Protein AF-A0A522RK94-F1 (afdb_monomer_lite)

Secondary structure (DSSP, 8-state):
-HHHHHHHHHHHHHHHHHHT---PPPPP-----PPPPEEES-S-----GGGTTSEEEEEEE-----SS-GGG-EEEEEE--TT-TTSS-EEEEEES-SEEEEEHHHH--

Foldseek 3Di:
DVVVVVVVVVVVVVVVVVVPDDDDDPDDDWDFFADKDKDKPDDDFDDDPVQQQPWRIKIFIDQRPTPDPQQADKDWDWADDVPPPPPPTDIDIDGSDGMDIDTNNVVVD

Sequence (109 aa):
MKNLVNIMMGLAVAVVFFAGCQKEPPLPFYANGTAPVLSSSVTTIAPGPADSNSVAVVFTWTNPHYATDSNTVKYMIQIDSSGGKFNRPDTITVSGIKNDTLIAKDLNA

pLDDT: mean 89.46, std 7.73, range [59.59, 97.94]

Structure (mmCIF, N/CA/C/O backbone):
data_AF-A0A522RK94-F1
#
_entry.id   AF-A0A522RK94-F1
#
loop_
_atom_site.group_PDB
_atom_site.id
_atom_site.type_symbol
_atom_site.label_atom_id
_atom_site.label_alt_id
_atom_site.label_comp_id
_atom_site.label_asym_id
_atom_site.label_entity_id
_atom_site.label_seq_id
_atom_site.pdbx_PDB_ins_code
_atom_site.Cartn_x
_atom_site.Cartn_y
_atom_site.Cartn_z
_atom_site.occupancy
_atom_site.B_iso_or_equiv
_atom_site.auth_seq_id
_atom_site.auth_comp_id
_atom_site.auth_asym_id
_atom_site.auth_atom_id
_atom_site.pdbx_PDB_model_num
ATOM 1 N N . MET A 1 1 ? 36.702 16.341 -65.858 1.00 59.59 1 MET A N 1
ATOM 2 C CA . MET A 1 1 ? 36.828 16.746 -64.436 1.00 59.59 1 MET A CA 1
ATOM 3 C C . MET A 1 1 ? 35.483 17.059 -63.777 1.00 59.59 1 MET A C 1
ATOM 5 O O . MET A 1 1 ? 35.230 16.482 -62.733 1.00 59.59 1 MET A O 1
ATOM 9 N N . LYS A 1 2 ? 34.581 17.859 -64.379 1.00 68.56 2 LYS A N 1
ATOM 10 C CA . LYS A 1 2 ? 33.235 18.140 -63.814 1.00 68.56 2 LYS A CA 1
ATOM 11 C C . LYS A 1 2 ? 32.422 16.885 -63.443 1.00 68.56 2 LYS A C 1
ATOM 13 O O . LYS A 1 2 ? 31.909 16.796 -62.336 1.00 68.56 2 LYS A O 1
ATOM 18 N N . ASN A 1 3 ? 32.380 15.884 -64.324 1.00 74.38 3 ASN A N 1
ATOM 19 C CA . ASN A 1 3 ? 31.601 14.660 -64.078 1.00 74.38 3 ASN A CA 1
ATOM 20 C C . ASN A 1 3 ? 32.212 13.786 -62.968 1.00 74.38 3 ASN A C 1
ATOM 22 O O . ASN A 1 3 ? 31.483 13.142 -62.227 1.00 74.38 3 ASN A O 1
ATOM 26 N N . LEU A 1 4 ? 33.541 13.814 -62.816 1.00 81.12 4 LEU A N 1
ATOM 27 C CA . LEU A 1 4 ? 34.253 13.089 -61.760 1.00 81.12 4 LEU A CA 1
ATOM 28 C C . LEU A 1 4 ? 34.022 13.739 -60.385 1.00 81.12 4 LEU A C 1
ATOM 30 O O . LEU A 1 4 ? 33.801 13.039 -59.405 1.00 81.12 4 LEU A O 1
ATOM 34 N N . VAL A 1 5 ? 33.991 15.077 -60.333 1.00 83.38 5 VAL A N 1
ATOM 35 C CA . VAL A 1 5 ? 33.672 15.844 -59.116 1.00 83.38 5 VAL A CA 1
ATOM 36 C C . VAL A 1 5 ? 32.226 15.598 -58.668 1.00 83.38 5 VAL A C 1
ATOM 38 O O . VAL A 1 5 ? 31.999 15.356 -57.487 1.00 83.38 5 VAL A O 1
ATOM 41 N N . ASN A 1 6 ? 31.259 15.565 -59.593 1.00 80.88 6 ASN A N 1
ATOM 42 C CA . ASN A 1 6 ? 29.859 15.271 -59.257 1.00 80.88 6 ASN A CA 1
ATOM 43 C C . ASN A 1 6 ? 29.667 13.845 -58.713 1.00 80.88 6 ASN A C 1
ATOM 45 O O . ASN A 1 6 ? 28.895 13.647 -57.778 1.00 80.88 6 ASN A O 1
ATOM 49 N N . ILE A 1 7 ? 30.391 12.862 -59.260 1.00 86.81 7 ILE A N 1
ATOM 50 C CA . ILE A 1 7 ? 30.362 11.478 -58.761 1.00 86.81 7 ILE A CA 1
ATOM 51 C C . ILE A 1 7 ? 30.978 11.397 -57.359 1.00 86.81 7 ILE A C 1
ATOM 53 O O . ILE A 1 7 ? 30.383 10.796 -56.470 1.00 86.81 7 ILE A O 1
ATOM 57 N N . MET A 1 8 ? 32.131 12.037 -57.132 1.00 85.38 8 MET A N 1
ATOM 58 C CA . MET A 1 8 ? 32.778 12.061 -55.812 1.00 85.38 8 MET A CA 1
ATOM 59 C C . MET A 1 8 ? 31.902 12.752 -54.759 1.00 85.38 8 MET A C 1
ATOM 61 O O . MET A 1 8 ? 31.812 12.277 -53.629 1.00 85.38 8 MET A O 1
ATOM 65 N N . MET A 1 9 ? 31.206 13.829 -55.135 1.00 85.31 9 MET A N 1
ATOM 66 C CA . MET A 1 9 ? 30.279 14.533 -54.250 1.00 85.31 9 MET A CA 1
ATOM 67 C C . MET A 1 9 ? 29.037 13.690 -53.930 1.00 85.31 9 MET A C 1
ATOM 69 O O . MET A 1 9 ? 28.627 13.630 -52.774 1.00 85.31 9 MET A O 1
ATOM 73 N N . GLY A 1 10 ? 28.486 12.970 -54.913 1.00 86.62 10 GLY A N 1
ATOM 74 C CA . GLY A 1 10 ? 27.392 12.022 -54.682 1.00 86.62 10 GLY A CA 1
ATOM 75 C C . GLY A 1 10 ? 27.792 10.860 -53.765 1.00 86.62 10 GLY A C 1
ATOM 76 O O . GLY A 1 10 ? 27.030 10.482 -52.876 1.00 86.62 10 GLY A O 1
ATOM 77 N N . LEU A 1 11 ? 29.012 10.338 -53.926 1.00 86.44 11 LEU A N 1
ATOM 78 C CA . LEU A 1 11 ? 29.539 9.254 -53.095 1.00 86.44 11 LEU A CA 1
ATOM 79 C C . LEU A 1 11 ? 29.772 9.705 -51.645 1.00 86.44 11 LEU A C 1
ATOM 81 O O . LEU A 1 11 ? 29.413 8.989 -50.713 1.00 86.44 11 LEU A O 1
ATOM 85 N N . ALA A 1 12 ? 30.320 10.908 -51.448 1.00 85.06 12 ALA A N 1
ATOM 86 C CA . ALA A 1 12 ? 30.527 11.481 -50.119 1.00 85.06 12 ALA A CA 1
ATOM 87 C C . ALA A 1 12 ? 29.200 11.679 -49.369 1.00 85.06 12 ALA A C 1
ATOM 89 O O . ALA A 1 12 ? 29.100 11.354 -48.188 1.00 85.06 12 ALA A O 1
ATOM 90 N N . VAL A 1 13 ? 28.160 12.140 -50.070 1.00 85.12 13 VAL A N 1
ATOM 91 C CA . VAL A 1 13 ? 26.813 12.299 -49.506 1.00 85.12 13 VAL A CA 1
ATOM 92 C C . VAL A 1 13 ? 26.215 10.944 -49.109 1.00 85.12 13 VAL A C 1
ATOM 94 O O . VAL A 1 13 ? 25.690 10.813 -48.006 1.00 85.12 13 VAL A O 1
ATOM 97 N N . ALA A 1 14 ? 26.351 9.911 -49.948 1.00 83.75 14 ALA A N 1
ATOM 98 C CA . ALA A 1 14 ? 25.846 8.572 -49.639 1.00 83.75 14 ALA A CA 1
ATOM 99 C C . ALA A 1 14 ? 26.496 7.967 -48.379 1.00 83.75 14 ALA A C 1
ATOM 101 O O . ALA A 1 14 ? 25.797 7.404 -47.540 1.00 83.75 14 ALA A O 1
ATOM 102 N N . VAL A 1 15 ? 27.811 8.128 -48.199 1.00 84.19 15 VAL A N 1
ATOM 103 C CA . VAL A 1 15 ? 28.528 7.615 -47.015 1.00 84.19 15 VAL A CA 1
ATOM 104 C C . VAL A 1 15 ? 28.031 8.269 -45.721 1.00 84.19 15 VAL A C 1
ATOM 106 O O . VAL A 1 15 ? 27.844 7.574 -44.723 1.00 84.19 15 VAL A O 1
ATOM 109 N N . VAL A 1 16 ? 27.750 9.576 -45.733 1.00 81.69 16 VAL A N 1
ATOM 110 C CA . VAL A 1 16 ? 27.215 10.289 -44.558 1.00 81.69 16 VAL A CA 1
ATOM 111 C C . VAL A 1 16 ? 25.808 9.802 -44.195 1.00 81.69 16 VAL A C 1
ATOM 113 O O . VAL A 1 16 ? 25.510 9.637 -43.013 1.00 81.69 16 VAL A O 1
ATOM 116 N N . PHE A 1 17 ? 24.961 9.495 -45.185 1.00 78.31 17 PHE A N 1
ATOM 117 C CA . PHE A 1 17 ? 23.614 8.968 -44.937 1.00 78.31 17 PHE A CA 1
ATOM 118 C C . PHE A 1 17 ? 23.614 7.577 -44.288 1.00 78.31 17 PHE A C 1
ATOM 120 O O . PHE A 1 17 ? 22.771 7.308 -43.434 1.00 78.31 17 PHE A O 1
ATOM 127 N N . PHE A 1 18 ? 24.563 6.705 -44.639 1.00 74.56 18 PHE A N 1
ATOM 128 C CA . PHE A 1 18 ? 24.645 5.360 -44.054 1.00 74.56 18 PHE A CA 1
ATOM 129 C C . PHE A 1 18 ? 25.439 5.299 -42.739 1.00 74.56 18 PHE A C 1
ATOM 131 O O . PHE A 1 18 ? 25.267 4.349 -41.979 1.00 74.56 18 PHE A O 1
ATOM 138 N N . ALA A 1 19 ? 26.245 6.317 -42.418 1.00 78.81 19 ALA A N 1
ATOM 139 C CA . ALA A 1 19 ? 26.958 6.410 -41.140 1.00 78.81 19 ALA A CA 1
ATOM 140 C C . ALA A 1 19 ? 26.055 6.800 -39.948 1.00 78.81 19 ALA A C 1
ATOM 142 O O . ALA A 1 19 ? 26.441 6.594 -38.800 1.00 78.81 19 ALA A O 1
ATOM 143 N N . GLY A 1 20 ? 24.861 7.354 -40.200 1.00 74.75 20 GLY A N 1
ATOM 144 C CA . GLY A 1 20 ? 23.939 7.813 -39.152 1.00 74.75 20 GLY A CA 1
ATOM 145 C C . GLY A 1 20 ? 23.093 6.717 -38.494 1.00 74.75 20 GLY A C 1
ATOM 146 O O . GLY A 1 20 ? 22.489 6.959 -37.452 1.00 74.75 20 GLY A O 1
ATOM 147 N N . CYS A 1 21 ? 23.032 5.511 -39.066 1.00 77.88 21 CYS A N 1
ATOM 148 C CA . CYS A 1 21 ? 22.276 4.407 -38.478 1.00 77.88 21 CYS A CA 1
ATOM 149 C C . CYS A 1 21 ? 23.143 3.671 -37.447 1.00 77.88 21 CYS A C 1
ATOM 151 O O . CYS A 1 21 ? 23.705 2.610 -37.723 1.00 77.88 21 CYS A O 1
ATOM 153 N N . GLN A 1 22 ? 23.281 4.250 -36.252 1.00 76.75 22 GLN A N 1
ATOM 154 C CA . GLN A 1 22 ? 23.825 3.514 -35.116 1.00 76.75 22 GLN A CA 1
ATOM 155 C C . GLN A 1 22 ? 22.749 2.559 -34.602 1.00 76.75 22 GLN A C 1
ATOM 157 O O . GLN A 1 22 ? 21.622 2.955 -34.306 1.00 76.75 22 GLN A O 1
ATOM 162 N N . LYS A 1 23 ? 23.079 1.269 -34.539 1.00 80.12 23 LYS A N 1
ATOM 163 C CA . LYS A 1 23 ? 22.206 0.287 -33.906 1.00 80.12 23 LYS A CA 1
ATOM 164 C C . LYS A 1 23 ? 22.218 0.560 -32.406 1.00 80.12 23 LYS A C 1
ATOM 166 O O . LYS A 1 23 ? 23.211 0.254 -31.749 1.00 80.12 23 LYS A O 1
ATOM 171 N N . GLU A 1 24 ? 21.126 1.116 -31.891 1.00 81.38 24 GLU A N 1
ATOM 172 C CA . GLU A 1 24 ? 20.945 1.258 -30.450 1.00 81.38 24 GLU A CA 1
ATOM 173 C C . GLU A 1 24 ? 21.082 -0.117 -29.779 1.00 81.38 24 GLU A C 1
ATOM 175 O O . GLU A 1 24 ? 20.577 -1.123 -30.309 1.00 81.38 24 GLU A O 1
ATOM 180 N N . PRO A 1 25 ? 21.781 -0.201 -28.634 1.00 81.75 25 PRO A N 1
ATOM 181 C CA . PRO A 1 25 ? 21.779 -1.418 -27.848 1.00 81.75 25 PRO A CA 1
ATOM 182 C C . PRO A 1 25 ? 20.331 -1.783 -27.486 1.00 81.75 25 PRO A C 1
ATOM 184 O O . PRO A 1 25 ? 19.477 -0.899 -27.369 1.00 81.75 25 PRO A O 1
ATOM 187 N N . PRO A 1 26 ? 20.022 -3.080 -27.309 1.00 81.38 26 PRO A N 1
ATOM 188 C CA . PRO A 1 26 ? 18.710 -3.487 -26.834 1.00 81.38 26 PRO A CA 1
ATOM 189 C C . PRO A 1 26 ? 18.359 -2.704 -25.567 1.00 81.38 26 PRO A C 1
ATOM 191 O O . PRO A 1 26 ? 19.147 -2.681 -24.618 1.00 81.38 26 PRO A O 1
ATOM 194 N N . LEU A 1 27 ? 17.194 -2.054 -25.562 1.00 80.00 27 LEU A N 1
ATOM 195 C CA . LEU A 1 27 ? 16.702 -1.386 -24.363 1.00 80.00 27 LEU A CA 1
ATOM 196 C C . LEU A 1 27 ? 16.599 -2.414 -23.224 1.00 80.00 27 LEU A C 1
ATOM 198 O O . LEU A 1 27 ? 16.236 -3.569 -23.482 1.00 80.00 27 LEU A O 1
ATOM 202 N N . PRO A 1 28 ? 16.906 -2.028 -21.973 1.00 81.19 28 PRO A N 1
ATOM 203 C CA . PRO A 1 28 ? 16.739 -2.922 -20.839 1.00 81.19 28 PRO A CA 1
ATOM 204 C C . PRO A 1 28 ? 15.289 -3.416 -20.767 1.00 81.19 28 PRO A C 1
ATOM 206 O O . PRO A 1 28 ? 14.340 -2.633 -20.833 1.00 81.19 28 PRO A O 1
ATOM 209 N N . PHE A 1 29 ? 15.118 -4.733 -20.647 1.00 80.38 29 PHE A N 1
ATOM 210 C CA . PHE A 1 29 ? 13.810 -5.337 -20.430 1.00 80.38 29 PHE A CA 1
ATOM 211 C C . PHE A 1 29 ? 13.390 -5.110 -18.976 1.00 80.38 29 PHE A C 1
ATOM 213 O O . PHE A 1 29 ? 13.951 -5.703 -18.054 1.00 80.38 29 PHE A O 1
ATOM 220 N N . TYR A 1 30 ? 12.397 -4.249 -18.773 1.00 80.75 30 TYR A N 1
ATOM 221 C CA . TYR A 1 30 ? 11.783 -4.032 -17.469 1.00 80.75 30 TYR A CA 1
ATOM 222 C C . TYR A 1 30 ? 10.729 -5.113 -17.241 1.00 80.75 30 TYR A C 1
ATOM 224 O O . TYR A 1 30 ? 9.640 -5.061 -17.812 1.00 80.75 30 TYR A O 1
ATOM 232 N N . ALA A 1 31 ? 11.075 -6.120 -16.438 1.00 79.00 31 ALA A N 1
ATOM 233 C CA . ALA A 1 31 ? 10.147 -7.187 -16.098 1.00 79.00 31 ALA A CA 1
ATOM 234 C C . ALA A 1 31 ? 8.896 -6.624 -15.408 1.00 79.00 31 ALA A C 1
ATOM 236 O O . ALA A 1 31 ? 8.971 -5.696 -14.594 1.00 79.00 31 ALA A O 1
ATOM 237 N N . ASN A 1 32 ? 7.748 -7.226 -15.715 1.00 82.94 32 ASN A N 1
ATOM 238 C CA . ASN A 1 32 ? 6.538 -6.992 -14.942 1.00 82.94 32 ASN A CA 1
ATOM 239 C C . ASN A 1 32 ? 6.771 -7.469 -13.503 1.00 82.94 32 ASN A C 1
ATOM 241 O O . ASN A 1 32 ? 7.413 -8.497 -13.279 1.00 82.94 32 ASN A O 1
ATOM 245 N N . GLY A 1 33 ? 6.243 -6.718 -12.541 1.00 89.44 33 GLY A N 1
ATOM 246 C CA . GLY A 1 33 ? 6.243 -7.133 -11.146 1.00 89.44 33 GLY A CA 1
ATOM 247 C C . GLY A 1 33 ? 5.310 -8.320 -10.883 1.00 89.44 33 GLY A C 1
ATOM 248 O O . GLY A 1 33 ? 4.567 -8.772 -11.757 1.00 89.44 33 GLY A O 1
ATOM 249 N N . THR A 1 34 ? 5.323 -8.810 -9.650 1.00 94.19 34 THR A N 1
ATOM 250 C CA . THR A 1 34 ? 4.370 -9.779 -9.110 1.00 94.19 34 THR A CA 1
ATOM 251 C C . THR A 1 34 ? 3.226 -9.070 -8.386 1.00 94.19 34 THR A C 1
ATOM 253 O O . THR A 1 34 ? 3.362 -7.942 -7.909 1.00 94.19 34 THR A O 1
ATOM 256 N N . ALA A 1 35 ? 2.068 -9.729 -8.299 1.00 94.19 35 ALA A N 1
ATOM 257 C CA . ALA A 1 35 ? 0.957 -9.207 -7.512 1.00 94.19 35 ALA A CA 1
ATOM 258 C C . ALA A 1 35 ? 1.360 -9.137 -6.023 1.00 94.19 35 ALA A C 1
ATOM 260 O O . ALA A 1 35 ? 1.825 -10.146 -5.480 1.00 94.19 35 ALA A O 1
ATOM 261 N N . PRO A 1 36 ? 1.200 -7.982 -5.352 1.00 95.50 36 PRO A N 1
ATOM 262 C CA . PRO A 1 36 ? 1.496 -7.873 -3.932 1.00 95.50 36 PRO A CA 1
ATOM 263 C C . PRO A 1 36 ? 0.494 -8.702 -3.119 1.00 95.50 36 PRO A C 1
ATOM 265 O O . PRO A 1 36 ? -0.703 -8.714 -3.403 1.00 95.50 36 PRO A O 1
ATOM 268 N N . VAL A 1 37 ? 0.985 -9.386 -2.089 1.00 97.44 37 VAL A N 1
ATOM 269 C CA . VAL A 1 37 ? 0.171 -10.190 -1.172 1.00 97.44 37 VAL A CA 1
ATOM 270 C C . VAL A 1 37 ? -0.083 -9.370 0.082 1.00 97.44 37 VAL A C 1
ATOM 272 O O . VAL A 1 37 ? 0.869 -9.013 0.772 1.00 97.44 37 VAL A O 1
ATOM 275 N N . LEU A 1 38 ? -1.351 -9.079 0.372 1.00 96.75 38 LEU A N 1
ATOM 276 C CA . LEU A 1 38 ? -1.780 -8.367 1.576 1.00 96.75 38 LEU A CA 1
ATOM 277 C C . LEU A 1 38 ? -1.970 -9.349 2.738 1.00 96.75 38 LEU A C 1
ATOM 279 O O . LEU A 1 38 ? -2.612 -10.386 2.588 1.00 96.75 38 LEU A O 1
ATOM 283 N N . SER A 1 39 ? -1.436 -8.997 3.902 1.00 97.69 39 SER A N 1
ATOM 284 C CA . SER A 1 39 ? -1.620 -9.699 5.173 1.00 97.69 39 SER A CA 1
ATOM 285 C C . SER A 1 39 ? -2.170 -8.742 6.226 1.00 97.69 39 SER A C 1
ATOM 287 O O . SER A 1 39 ? -1.870 -7.546 6.213 1.00 97.69 39 SER A O 1
ATOM 289 N N . SER A 1 40 ? -2.953 -9.279 7.156 1.00 96.62 40 SER A N 1
ATOM 290 C CA . SER A 1 40 ? -3.518 -8.543 8.287 1.00 96.62 40 SER A CA 1
ATOM 291 C C . SER A 1 40 ? -3.085 -9.183 9.602 1.00 96.62 40 SER A C 1
ATOM 293 O O . SER A 1 40 ? -2.938 -10.403 9.680 1.00 96.62 40 SER A O 1
ATOM 295 N N . SER A 1 41 ? -2.895 -8.368 10.639 1.00 97.44 41 SER A N 1
ATOM 296 C CA . SER A 1 41 ? -2.616 -8.844 11.997 1.00 97.44 41 SER A CA 1
ATOM 297 C C . SER A 1 41 ? -3.818 -9.510 12.675 1.00 97.44 41 SER A C 1
ATOM 299 O O . SER A 1 41 ? -3.642 -10.175 13.693 1.00 97.44 41 SER A O 1
ATOM 301 N N . VAL A 1 42 ? -5.034 -9.311 12.154 1.00 94.94 42 VAL A N 1
ATOM 302 C CA . VAL A 1 42 ? -6.288 -9.824 12.724 1.00 94.94 42 VAL A CA 1
ATOM 303 C C . VAL A 1 42 ? -7.212 -10.350 11.626 1.00 94.94 42 VAL A C 1
ATOM 305 O O . VAL A 1 42 ? -7.124 -9.949 10.471 1.00 94.94 42 VAL A O 1
ATOM 308 N N . THR A 1 43 ? -8.130 -11.248 11.982 1.00 91.81 43 THR A N 1
ATOM 309 C CA . THR A 1 43 ? -9.135 -11.787 11.045 1.00 91.81 43 THR A CA 1
ATOM 310 C C . THR A 1 43 ? -10.469 -11.047 11.100 1.00 91.81 43 THR A C 1
ATOM 312 O O . THR A 1 43 ? -11.264 -11.148 10.170 1.00 91.81 43 THR A O 1
ATOM 315 N N . THR A 1 44 ? -10.721 -10.317 12.188 1.00 90.75 44 THR A N 1
ATOM 316 C CA . THR A 1 44 ? -11.974 -9.604 12.445 1.00 90.75 44 THR A CA 1
ATOM 317 C C . THR A 1 44 ? -11.655 -8.269 13.098 1.00 90.75 44 THR A C 1
ATOM 319 O O . THR A 1 44 ? -10.865 -8.225 14.039 1.00 90.75 44 THR A O 1
ATOM 322 N N . ILE A 1 45 ? -12.292 -7.197 12.626 1.00 90.81 45 ILE A N 1
ATOM 323 C CA . ILE A 1 45 ? -12.162 -5.856 13.196 1.00 90.81 45 ILE A CA 1
ATOM 324 C C . ILE A 1 45 ? -13.546 -5.407 13.665 1.00 90.81 45 ILE A C 1
ATOM 326 O O . ILE A 1 45 ? -14.449 -5.233 12.852 1.00 90.81 45 ILE A O 1
ATOM 330 N N . ALA A 1 46 ? -13.723 -5.280 14.980 1.00 90.69 46 ALA A N 1
ATOM 331 C CA . ALA A 1 46 ? -14.981 -4.861 15.602 1.00 90.69 46 ALA A CA 1
ATOM 332 C C . ALA A 1 46 ? -14.716 -4.066 16.899 1.00 90.69 46 ALA A C 1
ATOM 334 O O . ALA A 1 46 ? -15.067 -4.534 17.984 1.00 90.69 46 ALA A O 1
ATOM 335 N N . PRO A 1 47 ? -14.026 -2.912 16.820 1.00 89.75 47 PRO A N 1
ATOM 336 C CA . PRO A 1 47 ? -13.691 -2.125 18.000 1.00 89.75 47 PRO A CA 1
ATOM 337 C C . PRO A 1 47 ? -14.932 -1.463 18.611 1.00 89.75 47 PRO A C 1
ATOM 339 O O . PRO A 1 47 ? -15.821 -0.999 17.894 1.00 89.75 47 PRO A O 1
ATOM 342 N N . GLY A 1 48 ? -14.978 -1.383 19.940 1.00 90.62 48 GLY A N 1
ATOM 343 C CA . GLY A 1 48 ? -16.003 -0.627 20.649 1.00 90.62 48 GLY A CA 1
ATOM 344 C C . GLY A 1 48 ? -15.706 0.880 20.663 1.00 90.62 48 GLY A C 1
ATOM 345 O O . GLY A 1 48 ? -14.581 1.301 20.389 1.00 90.62 48 GLY A O 1
ATOM 346 N N . PRO A 1 49 ? -16.676 1.729 21.055 1.00 86.75 49 PRO A N 1
ATOM 347 C CA . PRO A 1 49 ? -16.463 3.180 21.134 1.00 86.75 49 PRO A CA 1
ATOM 348 C C . PRO A 1 49 ? -15.291 3.591 22.043 1.00 86.75 49 PRO A C 1
ATOM 350 O O . PRO A 1 49 ? -14.575 4.553 21.757 1.00 86.75 49 PRO A O 1
ATOM 353 N N . ALA A 1 50 ? -15.062 2.838 23.124 1.00 92.69 50 ALA A N 1
ATOM 354 C CA . ALA A 1 50 ? -13.969 3.078 24.066 1.00 92.69 50 ALA A CA 1
ATOM 355 C C . ALA A 1 50 ? -12.573 2.799 23.473 1.00 92.69 50 ALA A C 1
ATOM 357 O O . ALA A 1 50 ? -11.583 3.314 23.988 1.00 92.69 50 ALA A O 1
ATOM 358 N N . ASP A 1 51 ? -12.488 2.051 22.369 1.00 94.25 51 ASP A N 1
ATOM 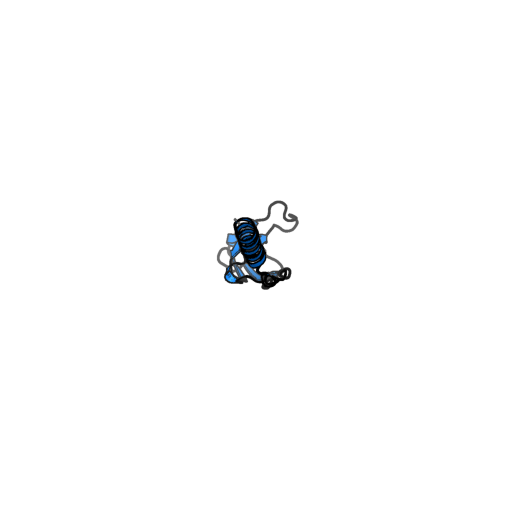359 C CA . ASP A 1 51 ? -11.228 1.607 21.765 1.00 94.25 51 ASP A CA 1
ATOM 360 C C . ASP A 1 51 ? -10.672 2.598 20.739 1.00 94.25 51 ASP A C 1
ATOM 362 O O . ASP A 1 51 ? -9.724 2.280 20.033 1.00 94.25 51 ASP A O 1
ATOM 366 N N . SER A 1 52 ? -11.241 3.803 20.639 1.00 92.44 52 SER A N 1
ATOM 367 C CA . SER A 1 52 ? -10.973 4.776 19.566 1.00 92.44 52 SER A CA 1
ATOM 368 C C . SER A 1 52 ? -9.481 5.021 19.266 1.00 92.44 52 SER A C 1
ATOM 370 O O . SER A 1 52 ? -9.118 5.204 18.105 1.00 92.44 52 SER A O 1
ATOM 372 N N . ASN A 1 53 ? -8.618 5.003 20.290 1.00 95.25 53 ASN 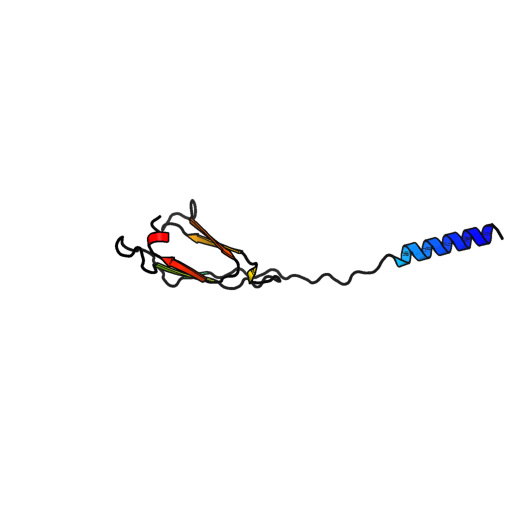A N 1
ATOM 373 C CA . ASN A 1 53 ? -7.167 5.220 20.159 1.00 95.25 53 ASN A CA 1
ATOM 374 C C . ASN A 1 53 ? -6.337 3.921 20.159 1.00 95.25 53 ASN A C 1
ATOM 376 O O . ASN A 1 53 ? -5.110 3.976 20.087 1.00 95.25 53 ASN A O 1
ATOM 380 N N . SER A 1 54 ? -6.986 2.764 20.267 1.00 96.06 54 SER A N 1
ATOM 381 C CA . SER A 1 54 ? -6.352 1.449 20.233 1.00 96.06 54 SER A CA 1
ATOM 382 C C . SER A 1 54 ? -6.071 1.031 18.793 1.00 96.06 54 SER A C 1
ATOM 384 O O . SER A 1 54 ? -6.854 1.312 17.883 1.00 96.06 54 SER A O 1
ATOM 386 N N . VAL A 1 55 ? -4.963 0.314 18.593 1.00 96.56 55 VAL A N 1
ATOM 387 C CA . VAL A 1 55 ? -4.647 -0.323 17.308 1.00 96.56 55 VAL A CA 1
ATOM 388 C C . VAL A 1 55 ? -5.731 -1.344 16.982 1.00 96.56 55 VAL A C 1
ATOM 390 O O . VAL A 1 55 ? -5.944 -2.286 17.742 1.00 96.56 55 VAL A O 1
ATOM 393 N N . ALA A 1 56 ? -6.404 -1.152 15.849 1.00 95.44 56 ALA A N 1
ATOM 394 C CA . ALA A 1 56 ? -7.438 -2.056 15.363 1.00 95.44 56 ALA A CA 1
ATOM 395 C C . ALA A 1 56 ? -6.851 -3.114 14.424 1.00 95.44 56 ALA A C 1
ATOM 397 O O . ALA A 1 56 ? -7.204 -4.289 14.510 1.00 95.44 56 ALA A O 1
ATOM 398 N N . VAL A 1 57 ? -5.941 -2.706 13.534 1.00 95.69 57 VAL A N 1
ATOM 399 C CA . VAL A 1 57 ? -5.310 -3.602 12.562 1.00 95.69 57 VAL A CA 1
ATOM 400 C C . VAL A 1 57 ? -3.967 -3.054 12.089 1.00 95.69 57 VAL A C 1
ATOM 402 O O . VAL A 1 57 ? -3.799 -1.851 11.900 1.00 95.69 57 VAL A O 1
ATOM 405 N N . VAL A 1 58 ? -3.020 -3.961 11.855 1.00 97.25 58 VAL A N 1
ATOM 406 C CA . VAL A 1 58 ? -1.795 -3.691 11.101 1.00 97.25 58 VAL A CA 1
ATOM 407 C C . VAL A 1 58 ? -1.875 -4.453 9.785 1.00 97.25 58 VAL A C 1
ATOM 409 O O . VAL A 1 58 ? -2.010 -5.680 9.771 1.00 97.25 58 VAL A O 1
ATOM 412 N N . PHE A 1 59 ? -1.787 -3.726 8.676 1.00 97.31 59 PHE A N 1
ATOM 413 C CA . PHE A 1 59 ? -1.669 -4.298 7.342 1.00 97.31 59 PHE A CA 1
ATOM 414 C C . PHE A 1 59 ? -0.207 -4.356 6.925 1.00 97.31 59 PHE A C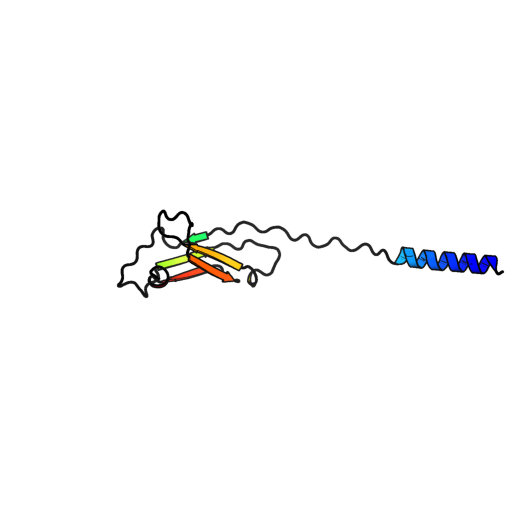 1
ATOM 416 O O . PHE A 1 59 ? 0.568 -3.443 7.195 1.00 97.31 59 PHE A O 1
ATOM 423 N N . THR A 1 60 ? 0.169 -5.428 6.235 1.00 97.94 60 THR A N 1
ATOM 424 C CA . THR A 1 60 ? 1.494 -5.583 5.623 1.00 97.94 60 THR A CA 1
ATOM 425 C C . THR A 1 60 ? 1.348 -6.164 4.228 1.00 97.94 60 THR A C 1
ATOM 427 O O . THR A 1 60 ? 0.419 -6.929 3.974 1.00 97.94 60 THR A O 1
ATOM 430 N N . TRP A 1 61 ? 2.237 -5.807 3.304 1.00 97.62 61 TRP A N 1
ATOM 431 C CA . TRP A 1 61 ? 2.190 -6.346 1.946 1.00 97.62 61 TRP A CA 1
ATOM 432 C C . TRP A 1 61 ? 3.570 -6.550 1.330 1.00 97.62 61 TRP A C 1
ATOM 434 O O . TRP A 1 61 ? 4.558 -5.911 1.702 1.00 97.62 61 TRP A O 1
ATOM 444 N N . THR A 1 62 ? 3.644 -7.481 0.379 1.00 97.25 62 THR A N 1
ATOM 445 C CA . THR A 1 62 ? 4.896 -7.806 -0.313 1.00 97.25 62 THR A CA 1
ATOM 446 C C . THR A 1 62 ? 5.273 -6.743 -1.346 1.00 97.25 62 THR A C 1
ATOM 448 O O . THR A 1 62 ? 4.431 -6.014 -1.873 1.00 97.25 62 THR A O 1
ATOM 451 N N . ASN A 1 63 ? 6.572 -6.651 -1.644 1.00 95.00 63 ASN A N 1
ATOM 452 C CA . ASN A 1 63 ? 7.066 -5.826 -2.742 1.00 95.00 63 ASN A CA 1
ATOM 453 C C . ASN A 1 63 ? 6.660 -6.482 -4.077 1.00 95.00 63 ASN A C 1
ATOM 455 O O . ASN A 1 63 ? 6.940 -7.668 -4.254 1.00 95.00 63 ASN A O 1
ATOM 459 N N . PRO A 1 64 ? 6.051 -5.749 -5.023 1.00 95.06 64 PRO A N 1
ATOM 460 C CA . PRO A 1 64 ? 5.743 -6.281 -6.346 1.00 95.06 64 PRO A CA 1
ATOM 461 C C . PRO A 1 64 ? 6.990 -6.467 -7.220 1.00 95.06 64 PRO A C 1
ATOM 463 O O . PRO A 1 64 ? 6.890 -7.024 -8.300 1.00 95.06 64 PRO A O 1
ATOM 466 N N . HIS A 1 65 ? 8.171 -6.004 -6.803 1.00 93.44 65 HIS A N 1
ATOM 467 C CA . HIS A 1 65 ? 9.429 -6.167 -7.538 1.00 93.44 65 HIS A CA 1
ATOM 468 C C . HIS A 1 65 ? 9.374 -5.650 -8.986 1.00 93.44 65 HIS A C 1
ATOM 470 O O . HIS A 1 65 ? 9.996 -6.220 -9.881 1.00 93.44 65 HIS A O 1
ATOM 476 N N . TYR A 1 66 ? 8.655 -4.545 -9.218 1.00 91.38 66 TYR A N 1
ATOM 477 C CA . TYR A 1 66 ? 8.795 -3.794 -10.464 1.00 91.38 66 TYR A CA 1
ATOM 478 C C . TYR A 1 66 ? 10.256 -3.379 -10.656 1.00 91.38 66 TYR A C 1
ATOM 480 O O . TYR A 1 66 ? 10.967 -3.108 -9.686 1.00 91.38 66 TYR A O 1
ATOM 488 N N . ALA A 1 67 ? 10.695 -3.281 -11.909 1.00 89.94 67 ALA A N 1
ATOM 489 C CA . ALA A 1 67 ? 12.032 -2.808 -12.258 1.00 89.94 67 ALA A CA 1
ATOM 490 C C . ALA A 1 67 ? 12.162 -1.268 -12.118 1.00 89.94 67 ALA A C 1
ATOM 492 O O . ALA A 1 67 ? 12.655 -0.578 -13.007 1.00 89.94 67 ALA A O 1
ATOM 493 N N . THR A 1 68 ? 11.685 -0.735 -10.991 1.00 88.50 68 THR A N 1
ATOM 494 C CA . THR A 1 68 ? 11.689 0.674 -10.578 1.00 88.50 68 THR A CA 1
ATOM 495 C C . THR A 1 68 ? 12.111 0.771 -9.110 1.00 88.50 68 THR A C 1
ATOM 497 O O . THR A 1 68 ? 12.108 -0.228 -8.389 1.00 88.50 68 THR A O 1
ATOM 500 N N . ASP A 1 69 ? 12.443 1.970 -8.625 1.00 91.00 69 ASP A N 1
ATOM 501 C CA . ASP A 1 69 ? 12.699 2.161 -7.194 1.00 91.00 69 ASP A CA 1
ATOM 502 C C . ASP A 1 69 ? 11.445 1.798 -6.378 1.00 91.00 69 ASP A C 1
ATOM 504 O O . ASP A 1 69 ? 10.362 2.353 -6.584 1.00 91.00 69 ASP A O 1
ATOM 508 N N . SER A 1 70 ? 11.592 0.871 -5.429 1.00 91.88 70 SER A N 1
ATOM 509 C CA . SER A 1 70 ? 10.504 0.425 -4.556 1.00 91.88 70 SER A CA 1
ATOM 510 C C . SER A 1 70 ? 9.870 1.555 -3.734 1.00 91.88 70 SER A C 1
ATOM 512 O O . SER A 1 70 ? 8.693 1.454 -3.395 1.00 91.88 70 SER A O 1
ATOM 514 N N . ASN A 1 71 ? 10.600 2.647 -3.475 1.00 94.19 71 ASN A N 1
ATOM 515 C CA . ASN A 1 71 ? 10.086 3.821 -2.761 1.00 94.19 71 ASN A CA 1
ATOM 516 C C . ASN A 1 71 ? 9.082 4.637 -3.593 1.00 94.19 71 ASN A C 1
ATOM 518 O O . ASN A 1 71 ? 8.330 5.443 -3.052 1.00 94.19 71 ASN A O 1
ATOM 522 N N . THR A 1 72 ? 9.053 4.413 -4.908 1.00 93.44 72 THR A N 1
ATOM 523 C CA . THR A 1 72 ? 8.147 5.093 -5.848 1.00 93.44 72 THR A CA 1
ATOM 524 C C . THR A 1 72 ? 6.872 4.297 -6.126 1.00 93.44 72 THR A C 1
ATOM 526 O O . THR A 1 72 ? 5.949 4.799 -6.766 1.00 93.44 72 THR A O 1
ATOM 529 N N . VAL A 1 73 ? 6.795 3.057 -5.632 1.00 94.50 73 VAL A N 1
ATOM 530 C CA . VAL A 1 73 ? 5.630 2.192 -5.825 1.00 94.50 73 VAL A CA 1
ATOM 531 C C . VAL A 1 73 ? 4.482 2.678 -4.948 1.00 94.50 73 VAL A C 1
ATOM 533 O O . VAL A 1 73 ? 4.635 2.826 -3.735 1.00 94.50 73 VAL A O 1
ATOM 536 N N . LYS A 1 74 ? 3.325 2.894 -5.578 1.00 95.62 74 LYS A N 1
ATOM 537 C CA . LYS A 1 74 ? 2.080 3.308 -4.930 1.00 95.62 74 LYS A CA 1
ATOM 538 C C . LYS A 1 74 ? 1.181 2.102 -4.667 1.00 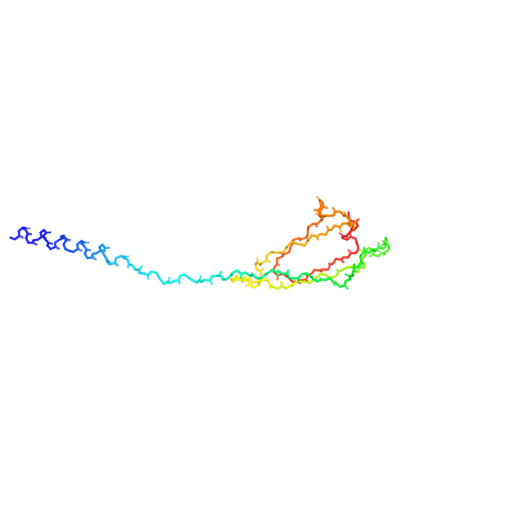95.62 74 LYS A C 1
ATOM 540 O O . LYS A 1 74 ? 0.948 1.299 -5.569 1.00 95.62 74 LYS A O 1
ATOM 545 N N . TYR A 1 75 ? 0.626 2.034 -3.466 1.00 96.12 75 TYR A N 1
ATOM 546 C CA . TYR A 1 75 ? -0.329 1.022 -3.030 1.00 96.12 75 TYR A CA 1
ATOM 547 C C . TYR A 1 75 ? -1.663 1.682 -2.686 1.00 96.12 75 TYR A C 1
ATOM 549 O O . TYR A 1 75 ? -1.694 2.795 -2.160 1.00 96.12 75 TYR A O 1
ATOM 557 N N . MET A 1 76 ? -2.758 0.987 -2.990 1.00 96.06 76 MET A N 1
ATOM 558 C CA . MET A 1 76 ? -4.111 1.366 -2.591 1.00 96.06 76 MET A CA 1
ATOM 559 C C . MET A 1 76 ? -4.693 0.219 -1.773 1.00 96.06 76 MET A C 1
ATOM 561 O O . MET A 1 76 ? -4.894 -0.875 -2.299 1.00 96.06 76 MET A O 1
ATOM 565 N N . ILE A 1 77 ? -4.920 0.465 -0.490 1.00 94.31 77 ILE A N 1
ATOM 566 C CA . ILE A 1 77 ? -5.560 -0.475 0.425 1.00 94.31 77 ILE A CA 1
ATOM 567 C C . ILE A 1 77 ? -7.034 -0.101 0.460 1.00 94.31 77 ILE A C 1
ATOM 569 O O . ILE A 1 77 ? -7.370 1.040 0.771 1.00 94.31 77 ILE A O 1
ATOM 573 N N . GLN A 1 78 ? -7.898 -1.048 0.110 1.00 94.31 78 GLN A N 1
ATOM 574 C CA . GLN A 1 78 ? -9.342 -0.855 0.137 1.00 94.31 78 GLN A CA 1
ATOM 575 C C . GLN A 1 78 ? -9.948 -1.632 1.294 1.00 94.31 78 GLN A C 1
ATOM 577 O O . GLN A 1 78 ? -9.629 -2.805 1.497 1.00 94.31 78 GLN A O 1
ATOM 582 N N . ILE A 1 79 ? -10.821 -0.967 2.039 1.00 91.75 79 ILE A N 1
ATOM 583 C CA . ILE A 1 79 ? -11.494 -1.509 3.214 1.00 91.75 79 ILE A CA 1
ATOM 584 C C . ILE A 1 79 ? -12.988 -1.280 3.029 1.00 91.75 79 ILE A C 1
ATOM 586 O O . ILE A 1 79 ? -13.413 -0.230 2.560 1.00 91.75 79 ILE A O 1
ATOM 590 N N . ASP A 1 80 ? -13.787 -2.283 3.365 1.00 92.62 80 ASP A N 1
ATOM 591 C CA . ASP A 1 80 ? -15.240 -2.189 3.335 1.00 92.62 80 ASP A CA 1
ATOM 592 C C . ASP A 1 80 ? -15.816 -2.942 4.533 1.00 92.62 80 ASP A C 1
ATOM 594 O O . ASP A 1 80 ? -15.207 -3.860 5.093 1.00 92.62 80 ASP A O 1
ATOM 598 N N . SER A 1 81 ? -17.026 -2.550 4.895 1.00 90.75 81 SER A N 1
ATOM 599 C CA . SER A 1 81 ? -17.897 -3.277 5.797 1.00 90.75 81 SER A CA 1
ATOM 600 C C . SER A 1 81 ? -18.101 -4.732 5.353 1.00 90.75 81 SER A C 1
ATOM 602 O O . SER A 1 81 ? -18.130 -5.072 4.163 1.00 90.75 81 SER A O 1
ATOM 604 N N . SER A 1 82 ? -18.285 -5.620 6.334 1.00 90.19 82 SER A N 1
ATOM 605 C CA . SER A 1 82 ? -18.580 -7.028 6.068 1.00 90.19 82 SER A CA 1
ATOM 606 C C . SER A 1 82 ? -19.826 -7.161 5.187 1.00 90.19 82 SER A C 1
ATOM 608 O O . SER A 1 82 ? -20.907 -6.692 5.535 1.00 90.19 82 SER A O 1
ATOM 610 N N . GLY A 1 83 ? -19.670 -7.799 4.026 1.00 92.25 83 GLY A N 1
ATOM 611 C CA . GLY A 1 83 ? -20.747 -7.991 3.053 1.00 92.25 83 GLY A CA 1
ATOM 612 C C . GLY A 1 83 ? -20.933 -6.864 2.028 1.00 92.25 83 GLY A C 1
ATOM 613 O O . GLY A 1 83 ? -21.666 -7.092 1.069 1.00 92.25 83 GLY A O 1
ATOM 614 N N . GLY A 1 84 ? -20.245 -5.721 2.146 1.00 91.00 84 GLY A N 1
ATOM 615 C CA . GLY A 1 84 ? -20.390 -4.564 1.242 1.00 91.00 84 GLY A CA 1
ATOM 616 C C . GLY A 1 84 ? -19.875 -4.768 -0.195 1.00 91.00 84 GLY A C 1
ATOM 617 O O . GLY A 1 84 ? -20.264 -4.032 -1.106 1.00 91.00 84 GLY A O 1
ATOM 618 N N . LYS A 1 85 ? -19.084 -5.830 -0.430 1.00 95.38 85 LYS A N 1
ATOM 619 C CA . LYS A 1 85 ? -18.534 -6.251 -1.741 1.00 95.38 85 LYS A CA 1
ATOM 620 C C . LYS A 1 85 ? -17.625 -5.217 -2.421 1.00 95.38 85 LYS A C 1
ATOM 622 O O . LYS A 1 85 ? -17.421 -5.318 -3.626 1.00 95.38 85 LYS A O 1
ATOM 627 N N . PHE A 1 86 ? -17.066 -4.269 -1.672 1.00 94.50 86 PHE A N 1
ATOM 628 C CA . PHE A 1 86 ? -16.265 -3.159 -2.193 1.00 94.50 86 PHE A CA 1
ATOM 629 C C . PHE A 1 86 ? -17.047 -2.275 -3.177 1.00 94.50 86 PHE A C 1
ATOM 631 O O . PHE A 1 86 ? -16.477 -1.710 -4.106 1.00 94.50 86 PHE A O 1
ATOM 638 N N . ASN A 1 87 ? -18.362 -2.131 -2.973 1.00 94.75 87 ASN A N 1
ATOM 639 C CA . ASN A 1 87 ? -19.184 -1.216 -3.774 1.00 94.75 87 ASN A CA 1
ATOM 640 C C . ASN A 1 87 ? -18.930 0.258 -3.414 1.00 94.75 87 ASN A C 1
ATOM 642 O O . ASN A 1 87 ? -19.082 1.140 -4.257 1.00 94.75 87 ASN A O 1
ATOM 646 N N . ARG A 1 88 ? -18.563 0.526 -2.156 1.00 92.31 88 ARG A N 1
ATOM 647 C CA . ARG A 1 88 ? -18.149 1.846 -1.664 1.00 92.31 88 ARG A CA 1
ATOM 648 C C . ARG A 1 88 ? -17.069 1.674 -0.590 1.00 92.31 88 ARG A C 1
ATOM 650 O O . ARG A 1 88 ? -17.370 1.842 0.587 1.00 92.31 88 ARG A O 1
ATOM 657 N N . PRO A 1 89 ? -15.854 1.261 -0.982 1.00 94.12 89 PRO A N 1
ATOM 658 C CA . PRO A 1 89 ? -14.788 1.026 -0.034 1.00 94.12 89 PRO A CA 1
ATOM 659 C C . PRO A 1 89 ? -14.094 2.332 0.335 1.00 94.12 89 PRO A C 1
ATOM 661 O O . PRO A 1 89 ? -13.878 3.200 -0.519 1.00 94.12 89 PRO A O 1
ATOM 664 N N . ASP A 1 90 ? -13.645 2.416 1.575 1.00 91.88 90 ASP A N 1
ATOM 665 C CA . ASP A 1 90 ? -12.657 3.404 1.966 1.00 91.88 90 ASP A CA 1
ATOM 666 C C . ASP A 1 90 ? -11.308 3.013 1.372 1.00 91.88 90 ASP A C 1
ATOM 668 O O . ASP A 1 90 ? -10.954 1.834 1.284 1.00 91.88 90 ASP A O 1
ATOM 672 N N . THR A 1 91 ? -10.564 4.007 0.892 1.00 94.44 91 THR A N 1
ATOM 673 C CA . THR A 1 91 ? -9.297 3.781 0.195 1.00 94.44 91 THR A CA 1
ATOM 674 C C . THR A 1 91 ? -8.183 4.563 0.863 1.00 94.44 91 THR A C 1
ATOM 676 O O . THR A 1 91 ? -8.201 5.791 0.899 1.00 94.44 91 THR A O 1
ATOM 679 N N . ILE A 1 92 ? -7.166 3.840 1.316 1.00 93.25 92 ILE A N 1
ATOM 680 C CA . ILE A 1 92 ? -5.928 4.401 1.843 1.00 93.25 92 ILE A CA 1
ATOM 681 C C . ILE A 1 92 ? -4.862 4.270 0.763 1.00 93.25 92 ILE A C 1
ATOM 683 O O . ILE A 1 92 ? -4.634 3.188 0.221 1.00 93.25 92 ILE A O 1
ATOM 687 N N . THR A 1 93 ? -4.218 5.383 0.422 1.00 95.56 93 THR A N 1
ATOM 688 C CA . THR A 1 93 ? -3.157 5.411 -0.589 1.00 95.56 93 THR A CA 1
ATOM 689 C C . THR A 1 93 ? -1.829 5.733 0.067 1.00 95.56 93 THR A C 1
ATOM 691 O O . THR A 1 93 ? -1.691 6.769 0.713 1.00 95.56 93 THR A O 1
ATOM 694 N N . VAL A 1 94 ? -0.839 4.872 -0.148 1.00 95.56 94 VAL A N 1
ATOM 695 C CA . VAL A 1 94 ? 0.510 5.020 0.408 1.00 95.56 94 VAL A CA 1
ATOM 696 C C . VAL A 1 94 ? 1.562 4.752 -0.661 1.00 95.56 94 VAL A C 1
ATOM 698 O O . VAL A 1 94 ? 1.309 4.028 -1.624 1.00 95.56 94 VAL A O 1
ATOM 701 N N . SER A 1 95 ? 2.754 5.318 -0.494 1.00 96.19 95 SER A N 1
ATOM 702 C CA . SER A 1 95 ? 3.864 5.149 -1.437 1.00 96.19 95 SER A CA 1
ATOM 703 C C . SER A 1 95 ? 5.134 4.742 -0.706 1.00 96.19 95 SER A C 1
ATOM 705 O O . SER A 1 95 ? 5.438 5.269 0.361 1.00 96.19 95 SER A O 1
ATOM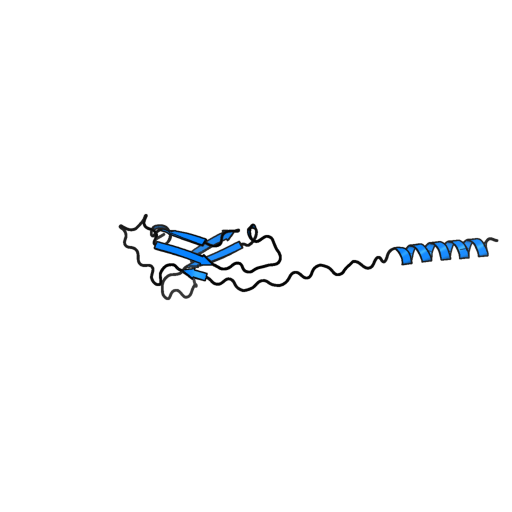 707 N N . GLY A 1 96 ? 5.866 3.784 -1.271 1.00 95.38 96 GLY A N 1
ATOM 708 C CA . GLY A 1 96 ? 7.186 3.361 -0.795 1.00 95.38 96 GLY A CA 1
ATOM 709 C C . GLY A 1 96 ? 7.220 2.554 0.507 1.00 95.38 96 GLY A C 1
ATOM 710 O O . GLY A 1 96 ? 8.212 1.880 0.790 1.00 95.38 96 GLY A O 1
ATOM 711 N N . ILE A 1 97 ? 6.131 2.543 1.272 1.00 95.88 97 ILE A N 1
ATOM 712 C CA . ILE A 1 97 ? 5.990 1.733 2.485 1.00 95.88 97 ILE A CA 1
ATOM 713 C C . ILE A 1 97 ? 5.326 0.382 2.193 1.00 95.88 97 ILE A C 1
ATOM 715 O O . ILE A 1 97 ? 4.737 0.171 1.133 1.00 95.88 97 ILE A O 1
ATOM 719 N N . LYS A 1 98 ? 5.480 -0.561 3.131 1.00 96.38 98 LYS A N 1
ATOM 720 C CA . LYS A 1 98 ? 4.986 -1.952 3.032 1.00 96.38 98 LYS A CA 1
ATOM 721 C C . LYS A 1 98 ? 4.149 -2.393 4.234 1.00 96.38 98 LYS A C 1
ATOM 723 O O . LYS A 1 98 ? 3.907 -3.582 4.434 1.00 96.38 98 LYS A O 1
ATOM 728 N N . ASN A 1 99 ? 3.782 -1.434 5.069 1.00 97.19 99 ASN A N 1
ATOM 729 C CA . ASN A 1 99 ? 2.903 -1.633 6.201 1.00 97.19 99 ASN A CA 1
ATOM 730 C C . ASN A 1 99 ? 2.129 -0.349 6.473 1.00 97.19 99 ASN A C 1
ATOM 732 O O . ASN A 1 99 ? 2.593 0.732 6.108 1.00 97.19 99 ASN A O 1
ATOM 736 N N . ASP A 1 100 ? 0.969 -0.501 7.095 1.00 96.56 100 ASP A N 1
ATOM 737 C CA . ASP A 1 100 ? 0.190 0.604 7.634 1.00 96.56 100 ASP A CA 1
ATOM 738 C C . ASP A 1 100 ? -0.565 0.140 8.883 1.00 96.56 100 ASP A C 1
ATOM 740 O O . ASP A 1 100 ? -0.904 -1.041 9.010 1.00 96.56 100 ASP A O 1
ATOM 744 N N . THR A 1 101 ? -0.793 1.052 9.822 1.00 96.44 101 THR A N 1
ATOM 745 C CA . THR A 1 101 ? -1.465 0.766 11.094 1.00 96.44 101 THR A CA 1
ATOM 746 C C . THR A 1 101 ? -2.687 1.649 11.226 1.00 96.44 101 THR A C 1
ATOM 748 O O . THR A 1 101 ? -2.562 2.869 11.225 1.00 96.44 101 THR A O 1
ATOM 751 N N . LEU A 1 102 ? -3.848 1.023 11.407 1.00 94.38 102 LEU A N 1
ATOM 752 C CA . LEU A 1 102 ? -5.102 1.728 11.630 1.00 94.38 102 LEU A CA 1
ATOM 753 C C . LEU A 1 102 ? -5.543 1.564 13.074 1.00 94.38 102 LEU A C 1
ATOM 755 O O . LEU A 1 102 ? -5.537 0.456 13.630 1.00 94.38 102 LEU A O 1
ATOM 759 N N . ILE A 1 103 ? -5.950 2.675 13.673 1.00 95.12 103 ILE A N 1
ATOM 760 C CA . ILE A 1 103 ? -6.616 2.684 14.972 1.00 95.12 103 ILE A CA 1
ATOM 761 C C . ILE A 1 103 ? -8.130 2.654 14.783 1.00 95.12 103 ILE A C 1
ATOM 763 O O . ILE A 1 103 ? -8.650 2.945 13.708 1.00 95.12 103 ILE A O 1
ATOM 767 N N . ALA A 1 104 ? -8.863 2.275 15.827 1.00 93.31 104 ALA A N 1
ATOM 768 C CA . ALA A 1 104 ? -10.304 2.045 15.727 1.00 93.31 104 ALA A CA 1
ATOM 769 C C . ALA A 1 104 ? -11.089 3.240 15.165 1.00 93.31 104 ALA A C 1
ATOM 771 O O . ALA A 1 104 ? -12.028 3.051 14.394 1.00 93.31 104 ALA A O 1
ATOM 772 N N . LYS A 1 105 ? -10.706 4.473 15.520 1.00 91.69 105 LYS A N 1
ATOM 773 C CA . LYS A 1 105 ? -11.383 5.673 15.008 1.00 91.69 105 LYS A CA 1
ATOM 774 C C . LYS A 1 105 ? -11.194 5.894 13.504 1.00 91.69 105 LYS A C 1
ATOM 776 O O . LYS A 1 105 ? -12.025 6.570 12.917 1.00 91.69 105 LYS A O 1
ATOM 781 N N . ASP A 1 106 ? -10.148 5.336 12.892 1.00 90.31 106 ASP A N 1
ATOM 782 C CA . ASP A 1 106 ? -9.924 5.456 11.444 1.00 90.31 106 ASP A CA 1
ATOM 783 C C . ASP A 1 106 ? -10.934 4.611 10.649 1.00 90.31 106 ASP A C 1
ATOM 785 O O . ASP A 1 106 ? -11.153 4.862 9.470 1.00 90.31 106 ASP A O 1
ATOM 789 N N . LEU A 1 107 ? -11.556 3.618 11.300 1.00 86.88 107 LEU A N 1
ATOM 790 C CA . LEU A 1 107 ? -12.514 2.681 10.704 1.00 86.88 107 LEU A CA 1
ATOM 791 C C . LEU A 1 107 ? -13.979 3.001 11.031 1.00 86.88 107 LEU A C 1
ATOM 793 O O . LEU A 1 107 ? -14.877 2.487 10.375 1.00 86.88 107 LEU A O 1
ATOM 797 N N . ASN A 1 108 ? -14.220 3.814 12.062 1.00 78.19 108 ASN A N 1
ATOM 798 C CA . ASN A 1 108 ? -15.554 4.234 12.505 1.00 78.19 108 ASN A CA 1
ATOM 799 C C . ASN A 1 108 ? -15.929 5.641 11.991 1.00 78.19 108 ASN A C 1
ATOM 801 O O . ASN A 1 108 ? -16.800 6.286 12.581 1.00 78.19 108 ASN A O 1
ATOM 805 N N . ALA A 1 109 ? -15.219 6.141 10.976 1.00 62.59 109 ALA A N 1
ATOM 806 C CA . ALA A 1 109 ? -15.385 7.486 10.424 1.00 62.59 109 ALA A CA 1
ATOM 807 C C . ALA A 1 109 ? -16.622 7.621 9.520 1.0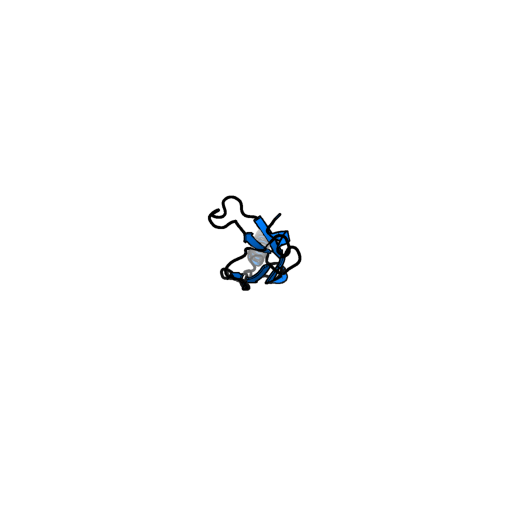0 62.59 109 ALA A C 1
ATOM 809 O O . ALA A 1 109 ? -16.999 6.629 8.858 1.00 62.59 109 ALA A O 1
#

Radius of gyration: 29.91 Å; chains: 1; bounding box: 58×30×88 Å